Protein AF-A0A0E1WHW0-F1 (afdb_monomer_lite)

Structure (mmCIF, N/CA/C/O backbone):
data_AF-A0A0E1WHW0-F1
#
_entry.id   AF-A0A0E1WHW0-F1
#
loop_
_atom_site.group_PDB
_atom_site.id
_atom_site.type_symbol
_atom_site.label_atom_id
_atom_site.label_alt_id
_atom_site.label_comp_id
_atom_site.label_asym_id
_atom_site.label_entity_id
_atom_site.label_seq_id
_atom_site.pdbx_PDB_ins_code
_atom_site.Cartn_x
_atom_site.Cartn_y
_atom_site.Cartn_z
_atom_site.occupancy
_atom_site.B_iso_or_equiv
_atom_site.auth_seq_id
_atom_site.auth_comp_id
_atom_site.auth_asym_id
_atom_site.auth_atom_id
_atom_site.pdbx_PDB_model_num
ATOM 1 N N . MET A 1 1 ? -4.615 9.925 -18.989 1.00 42.78 1 MET A N 1
ATOM 2 C CA . MET A 1 1 ? -5.454 10.306 -17.839 1.00 42.78 1 MET A CA 1
ATOM 3 C C . MET A 1 1 ? -5.359 9.162 -16.857 1.00 42.78 1 MET A C 1
ATOM 5 O O . MET A 1 1 ? -6.040 8.166 -17.048 1.00 42.78 1 MET A O 1
ATOM 9 N N . SER A 1 2 ? -4.430 9.262 -15.915 1.00 49.03 2 SER A N 1
ATOM 10 C CA . SER A 1 2 ? -4.396 8.396 -14.741 1.00 49.03 2 SER A CA 1
ATOM 11 C C . SER A 1 2 ? -4.767 9.329 -13.602 1.00 49.03 2 SER A C 1
ATOM 13 O O . SER A 1 2 ? -4.014 10.255 -13.315 1.00 49.03 2 SER A O 1
ATOM 15 N N . ASP A 1 3 ? -5.984 9.203 -13.084 1.00 52.09 3 ASP A N 1
ATOM 16 C CA . ASP A 1 3 ? -6.338 9.852 -11.827 1.00 52.09 3 ASP A CA 1
ATOM 17 C C . ASP A 1 3 ? -5.486 9.157 -10.760 1.00 52.09 3 ASP A C 1
ATOM 19 O O . ASP A 1 3 ? -5.729 7.993 -10.437 1.00 52.09 3 ASP A O 1
ATOM 23 N N . ASP A 1 4 ? -4.432 9.825 -10.285 1.00 62.94 4 ASP A N 1
ATOM 24 C CA . ASP A 1 4 ? -3.634 9.370 -9.144 1.00 62.94 4 ASP A CA 1
ATOM 25 C C . ASP A 1 4 ? -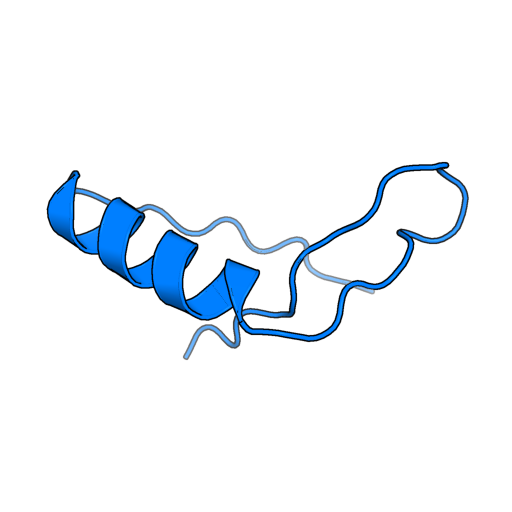4.509 9.501 -7.890 1.00 62.94 4 ASP A C 1
ATOM 27 O O . ASP A 1 4 ? -4.448 10.473 -7.135 1.00 62.94 4 ASP A O 1
ATOM 31 N N . GLY A 1 5 ? -5.419 8.543 -7.723 1.00 67.25 5 GLY A N 1
ATOM 32 C CA . GLY A 1 5 ? -6.343 8.490 -6.606 1.00 67.25 5 GLY A CA 1
ATOM 33 C C . GLY A 1 5 ? -5.581 8.367 -5.290 1.00 67.25 5 GLY A C 1
ATOM 34 O O . GLY A 1 5 ? -4.739 7.488 -5.115 1.00 67.25 5 GLY A O 1
ATOM 35 N N . CYS A 1 6 ? -5.890 9.244 -4.338 1.00 72.31 6 CYS A N 1
ATOM 36 C CA . CYS A 1 6 ? -5.391 9.133 -2.974 1.00 72.31 6 CYS A CA 1
ATOM 37 C C . CYS A 1 6 ? -6.357 8.277 -2.148 1.00 72.31 6 CYS A C 1
ATOM 39 O O . CYS A 1 6 ? -7.562 8.536 -2.138 1.00 72.31 6 CYS A O 1
ATOM 41 N N . ILE A 1 7 ? -5.834 7.277 -1.436 1.00 77.06 7 ILE A N 1
ATOM 42 C CA . ILE A 1 7 ? -6.602 6.497 -0.459 1.00 77.06 7 ILE A CA 1
ATOM 43 C C . ILE A 1 7 ? -6.195 6.886 0.961 1.00 77.06 7 ILE A C 1
ATOM 45 O O . ILE A 1 7 ? -5.010 6.964 1.284 1.00 77.06 7 ILE A O 1
ATOM 49 N N . THR A 1 8 ? -7.183 7.092 1.833 1.00 84.25 8 THR A N 1
ATOM 50 C CA . THR A 1 8 ? -6.945 7.364 3.256 1.00 84.25 8 THR A CA 1
ATOM 51 C C . THR A 1 8 ? -7.113 6.082 4.058 1.00 84.25 8 THR A C 1
ATOM 53 O O . THR A 1 8 ? -8.199 5.508 4.103 1.00 84.25 8 THR A O 1
ATOM 56 N N . ILE A 1 9 ? -6.046 5.649 4.731 1.00 88.25 9 ILE A N 1
ATOM 57 C CA . ILE A 1 9 ? -6.059 4.493 5.634 1.00 88.25 9 ILE A CA 1
ATOM 58 C C . ILE A 1 9 ? -6.048 5.001 7.072 1.00 88.25 9 ILE A C 1
ATOM 60 O O . ILE A 1 9 ? -5.107 5.660 7.502 1.00 88.25 9 ILE A O 1
ATOM 64 N N . THR A 1 10 ? -7.110 4.705 7.819 1.00 91.94 10 THR A N 1
ATOM 65 C CA . THR A 1 10 ? -7.350 5.309 9.142 1.00 91.94 10 THR A CA 1
ATOM 66 C C . THR A 1 10 ? -6.720 4.555 10.311 1.00 91.94 10 THR A C 1
ATOM 68 O O . THR A 1 10 ? -6.673 5.081 11.419 1.00 91.94 10 THR A O 1
ATOM 71 N N . THR A 1 11 ? -6.258 3.318 10.101 1.00 94.56 11 THR A N 1
ATOM 72 C CA . THR A 1 11 ? -5.711 2.475 11.176 1.00 94.56 11 THR A CA 1
ATOM 73 C C . THR A 1 11 ? -4.442 1.744 10.746 1.00 94.56 11 THR A C 1
ATOM 75 O O . THR A 1 11 ? -4.303 1.348 9.589 1.00 94.56 11 THR A O 1
ATOM 78 N N . GLN A 1 12 ? -3.543 1.494 11.704 1.00 92.94 12 GLN A N 1
ATOM 79 C CA . GLN A 1 12 ? -2.319 0.719 11.467 1.00 92.94 12 GLN A CA 1
ATOM 80 C C . GLN A 1 12 ? -2.626 -0.701 10.966 1.00 92.94 12 GLN A C 1
ATOM 82 O O . GLN A 1 12 ? -1.977 -1.186 10.048 1.00 92.94 12 GLN A O 1
ATOM 87 N N . VAL A 1 13 ? -3.668 -1.342 11.508 1.00 95.75 13 VAL A N 1
ATOM 88 C CA . VAL A 1 13 ? -4.064 -2.706 11.118 1.00 95.75 13 VAL A CA 1
ATOM 89 C C . VAL A 1 13 ? -4.468 -2.772 9.641 1.00 95.75 13 VAL A C 1
ATOM 91 O O . VAL A 1 13 ? -4.051 -3.686 8.933 1.00 95.75 13 VAL A O 1
ATOM 94 N N . GLN A 1 14 ? -5.235 -1.792 9.154 1.00 91.69 14 GLN A N 1
ATO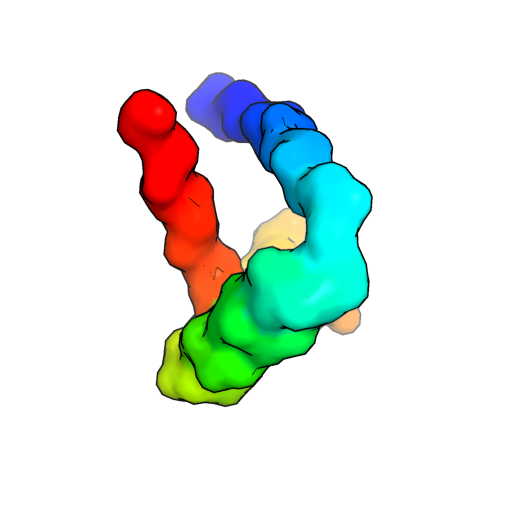M 95 C CA . GLN A 1 14 ? -5.601 -1.709 7.735 1.00 91.69 14 GLN A CA 1
ATOM 96 C C . GLN A 1 14 ? -4.370 -1.474 6.849 1.00 91.69 14 GLN A C 1
ATOM 98 O O . GLN A 1 14 ? -4.270 -2.057 5.769 1.00 91.69 14 GLN A O 1
ATOM 103 N N . PHE A 1 15 ? -3.416 -0.659 7.311 1.00 92.06 15 PHE A N 1
ATOM 104 C CA . PHE A 1 15 ? -2.164 -0.432 6.591 1.00 92.06 15 PHE A CA 1
ATOM 105 C C . PHE A 1 15 ? -1.334 -1.715 6.486 1.00 92.06 15 PHE A C 1
ATOM 107 O O . PHE A 1 15 ? -0.881 -2.065 5.397 1.00 92.06 15 PHE A O 1
ATOM 114 N N . ASP A 1 16 ? -1.180 -2.455 7.584 1.00 94.94 16 ASP A N 1
ATOM 115 C CA . ASP A 1 16 ? -0.403 -3.696 7.609 1.00 94.94 16 ASP A CA 1
ATOM 116 C C . ASP A 1 16 ? -1.017 -4.763 6.691 1.00 94.94 16 ASP A C 1
ATOM 118 O O . ASP A 1 16 ? -0.295 -5.458 5.971 1.00 94.94 16 ASP A O 1
ATOM 122 N N . GLN A 1 17 ? -2.351 -4.853 6.657 1.00 91.75 17 GLN A N 1
ATOM 123 C CA . GLN A 1 17 ? -3.083 -5.734 5.744 1.00 91.75 17 GLN A CA 1
ATOM 124 C C . GLN A 1 17 ? -2.856 -5.353 4.279 1.00 91.75 17 GLN A C 1
ATOM 126 O O . GLN A 1 17 ? -2.536 -6.223 3.464 1.00 91.75 17 GLN A O 1
ATOM 131 N N . LEU A 1 18 ? -2.970 -4.062 3.946 1.00 89.00 18 LEU A N 1
ATOM 132 C CA . LEU A 1 18 ? -2.724 -3.580 2.590 1.00 89.00 18 LEU A CA 1
ATOM 133 C C . LEU A 1 18 ? -1.276 -3.848 2.171 1.00 89.00 18 LEU A C 1
ATOM 135 O O . LEU A 1 18 ? -1.033 -4.394 1.098 1.00 89.00 18 LEU A O 1
ATOM 139 N N . ARG A 1 19 ? -0.306 -3.533 3.032 1.00 89.75 19 ARG A N 1
ATOM 140 C CA . ARG A 1 19 ? 1.113 -3.779 2.764 1.00 89.75 19 ARG A CA 1
ATOM 141 C C . ARG A 1 19 ? 1.386 -5.262 2.512 1.00 89.75 19 ARG A C 1
ATOM 143 O O . ARG A 1 19 ? 2.062 -5.600 1.543 1.00 89.75 19 ARG A O 1
ATOM 150 N N . ALA A 1 20 ? 0.853 -6.148 3.353 1.00 91.31 20 ALA A N 1
ATOM 151 C CA . ALA A 1 20 ? 1.016 -7.592 3.196 1.00 91.31 20 ALA A CA 1
ATOM 152 C C . ALA A 1 20 ? 0.384 -8.126 1.899 1.00 91.31 20 ALA A C 1
ATOM 154 O O . ALA A 1 20 ? 0.866 -9.120 1.353 1.00 91.31 20 ALA A O 1
ATOM 155 N N . TYR A 1 21 ? -0.680 -7.486 1.410 1.00 89.00 21 TYR A N 1
ATOM 156 C CA . TYR A 1 21 ? -1.280 -7.787 0.113 1.00 89.00 21 TYR A CA 1
ATOM 157 C C . TYR A 1 21 ? -0.407 -7.293 -1.050 1.00 89.00 21 TYR A C 1
ATOM 159 O O . TYR A 1 21 ? -0.095 -8.078 -1.944 1.00 89.00 21 TYR A O 1
ATOM 167 N N . LEU A 1 22 ? 0.043 -6.034 -1.018 1.00 87.50 22 LEU A N 1
ATOM 168 C CA . LEU A 1 22 ? 0.832 -5.422 -2.095 1.00 87.50 22 LEU A CA 1
ATOM 169 C C . LEU A 1 22 ? 2.181 -6.119 -2.304 1.00 87.50 22 LEU A C 1
ATOM 171 O O . LEU A 1 22 ? 2.544 -6.409 -3.438 1.00 87.50 22 LEU A O 1
ATOM 175 N N . VAL A 1 23 ? 2.892 -6.477 -1.229 1.00 88.25 23 VAL A N 1
ATOM 176 C CA . VAL A 1 23 ? 4.205 -7.154 -1.311 1.00 88.25 23 VAL A CA 1
ATOM 177 C C . VAL A 1 23 ? 4.126 -8.539 -1.974 1.00 88.25 23 VAL A C 1
ATOM 179 O O . VAL A 1 23 ? 5.129 -9.039 -2.473 1.00 88.25 23 VAL A O 1
ATOM 182 N N . LYS A 1 24 ? 2.947 -9.175 -2.005 1.00 87.88 24 LYS A N 1
ATOM 183 C CA . LYS A 1 24 ? 2.745 -10.463 -2.691 1.00 87.88 24 LYS A CA 1
ATOM 184 C C . LYS A 1 24 ? 2.507 -10.315 -4.193 1.00 87.88 24 LYS A C 1
ATOM 186 O O . LYS A 1 24 ? 2.512 -11.324 -4.897 1.00 87.88 24 LYS A O 1
ATOM 191 N N . GLN A 1 25 ? 2.241 -9.104 -4.675 1.00 86.19 25 GLN A N 1
ATOM 192 C CA . GLN A 1 25 ? 2.011 -8.864 -6.093 1.00 86.19 25 GLN A CA 1
ATOM 193 C C . GLN A 1 25 ? 3.344 -8.771 -6.849 1.00 86.19 25 GLN A C 1
ATOM 195 O O . GLN A 1 25 ? 4.353 -8.372 -6.263 1.00 86.19 25 GLN A O 1
ATOM 200 N N . PRO A 1 26 ? 3.366 -9.115 -8.149 1.00 84.06 26 PRO A N 1
ATOM 201 C CA . PRO A 1 26 ? 4.521 -8.857 -8.998 1.00 84.06 26 PRO A CA 1
ATOM 202 C C . PRO A 1 26 ? 4.904 -7.374 -8.964 1.00 84.06 26 PRO A C 1
ATOM 204 O O . PRO A 1 26 ? 4.036 -6.502 -9.060 1.00 84.06 26 PRO A O 1
ATOM 207 N N . THR A 1 27 ? 6.200 -7.091 -8.837 1.00 84.94 27 THR A N 1
ATOM 208 C CA . THR A 1 27 ? 6.707 -5.725 -8.954 1.00 84.94 27 THR A CA 1
ATOM 209 C C . THR A 1 27 ? 6.708 -5.290 -10.413 1.00 84.94 27 THR A C 1
ATOM 211 O O . THR A 1 27 ? 6.920 -6.086 -11.331 1.00 84.94 27 THR A O 1
ATOM 214 N N . ALA A 1 28 ? 6.477 -4.003 -10.632 1.00 82.75 28 ALA A N 1
ATOM 215 C CA . ALA A 1 28 ? 6.637 -3.372 -11.931 1.00 82.75 28 ALA A CA 1
ATOM 216 C C . ALA A 1 28 ? 7.379 -2.044 -11.759 1.00 82.75 28 ALA A C 1
ATOM 218 O O . ALA A 1 28 ? 7.407 -1.468 -10.673 1.00 82.75 28 ALA A O 1
ATOM 219 N N . LYS A 1 29 ? 8.021 -1.558 -12.822 1.00 83.62 29 LYS A N 1
ATOM 220 C CA . LYS A 1 29 ? 8.705 -0.261 -12.791 1.00 83.62 29 LYS A CA 1
ATOM 221 C C . LYS A 1 29 ? 7.737 0.855 -13.138 1.00 83.62 29 LYS A C 1
ATOM 223 O O . LYS A 1 29 ? 6.962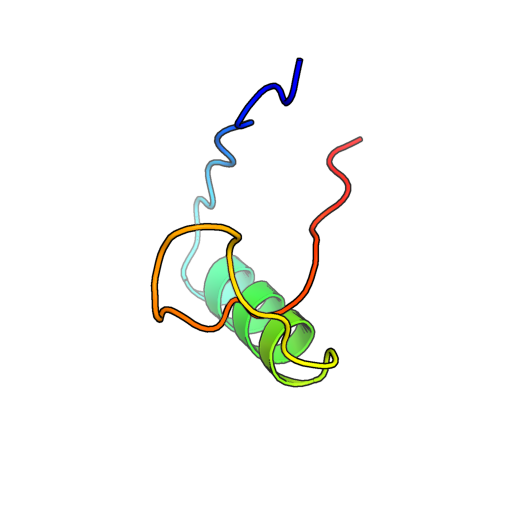 0.724 -14.087 1.00 83.62 29 LYS A O 1
ATOM 228 N N . ILE A 1 30 ? 7.809 1.955 -12.396 1.00 79.25 30 ILE A N 1
ATOM 229 C CA . ILE A 1 30 ? 7.083 3.170 -12.757 1.00 79.25 30 ILE A CA 1
ATOM 230 C C . ILE A 1 30 ? 7.750 3.744 -14.023 1.00 79.25 30 ILE A C 1
ATOM 232 O O . ILE A 1 30 ? 8.957 3.995 -14.015 1.00 79.25 30 ILE A O 1
ATOM 236 N N . PRO A 1 31 ? 7.020 3.939 -15.136 1.00 79.50 31 PRO A N 1
ATOM 237 C CA . PRO A 1 31 ? 7.613 4.457 -16.364 1.00 79.50 31 PRO A CA 1
ATOM 238 C C . PRO A 1 31 ? 8.305 5.807 -16.139 1.00 79.50 31 PRO A C 1
ATOM 240 O O . PRO A 1 31 ? 7.710 6.737 -15.604 1.00 79.50 31 PRO A O 1
ATOM 243 N N . GLY A 1 32 ? 9.562 5.923 -16.570 1.00 83.69 32 GLY A N 1
ATOM 244 C CA . GLY A 1 32 ? 10.336 7.166 -16.473 1.00 83.69 32 GLY A CA 1
ATOM 245 C C . GLY A 1 32 ? 11.095 7.379 -15.158 1.00 83.69 32 GLY A C 1
ATOM 246 O O . GLY A 1 32 ? 11.855 8.340 -15.081 1.00 83.69 32 GLY A O 1
ATOM 247 N N . ILE A 1 33 ? 10.960 6.492 -14.163 1.00 81.94 33 ILE A N 1
ATOM 248 C CA . ILE A 1 33 ? 11.748 6.531 -12.919 1.00 81.94 33 ILE A CA 1
ATOM 249 C C . ILE A 1 33 ? 12.230 5.128 -12.527 1.00 81.94 33 ILE A C 1
ATOM 251 O O . ILE A 1 33 ? 11.543 4.134 -12.746 1.00 81.94 33 ILE A O 1
ATOM 255 N N . ASP A 1 34 ? 13.416 5.026 -11.925 1.00 83.56 34 ASP A N 1
ATOM 256 C CA . ASP A 1 34 ? 13.977 3.739 -11.478 1.00 83.56 34 ASP A CA 1
ATOM 257 C C . ASP A 1 34 ? 13.446 3.347 -10.088 1.00 83.56 34 ASP A C 1
ATOM 259 O O . ASP A 1 34 ? 14.199 3.096 -9.151 1.00 83.56 34 ASP A O 1
ATOM 263 N N . ILE A 1 35 ? 12.119 3.376 -9.938 1.00 84.0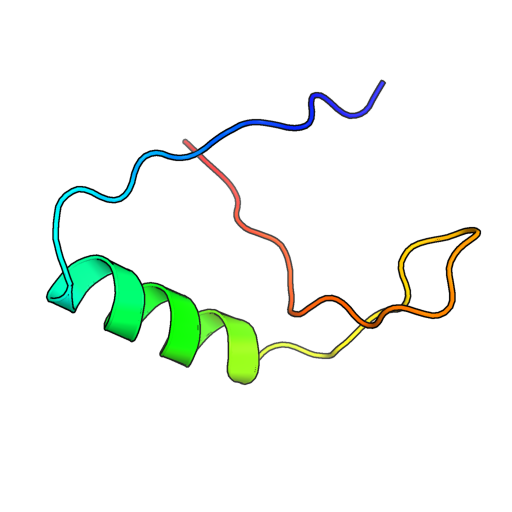0 35 ILE A N 1
ATOM 264 C CA . ILE A 1 35 ? 11.413 2.964 -8.724 1.00 84.00 35 ILE A CA 1
ATOM 265 C C . ILE A 1 35 ? 10.480 1.811 -9.083 1.00 84.00 35 ILE A C 1
ATOM 267 O O . ILE A 1 35 ? 9.679 1.898 -10.020 1.00 84.00 35 ILE A O 1
ATOM 271 N N . GLU A 1 36 ? 10.584 0.729 -8.319 1.00 82.38 36 GLU A N 1
ATOM 272 C CA . GLU A 1 36 ? 9.649 -0.388 -8.381 1.00 82.38 36 GLU A CA 1
ATOM 273 C C . GLU A 1 36 ? 8.411 -0.083 -7.536 1.00 82.38 36 GLU A C 1
ATOM 275 O O . GLU A 1 36 ? 8.519 0.373 -6.395 1.00 82.38 36 GLU A O 1
ATOM 280 N N . TYR A 1 37 ? 7.233 -0.355 -8.089 1.00 82.12 37 TYR A N 1
ATOM 281 C CA . TYR A 1 37 ? 5.972 -0.300 -7.367 1.00 82.12 37 TYR A CA 1
ATOM 282 C C . TYR A 1 37 ? 5.407 -1.704 -7.162 1.00 82.12 37 TYR A C 1
ATOM 284 O O . TYR A 1 37 ? 5.598 -2.614 -7.975 1.00 82.12 37 TYR A O 1
ATOM 292 N N . TYR A 1 38 ? 4.711 -1.864 -6.040 1.00 79.69 38 TYR A N 1
ATOM 293 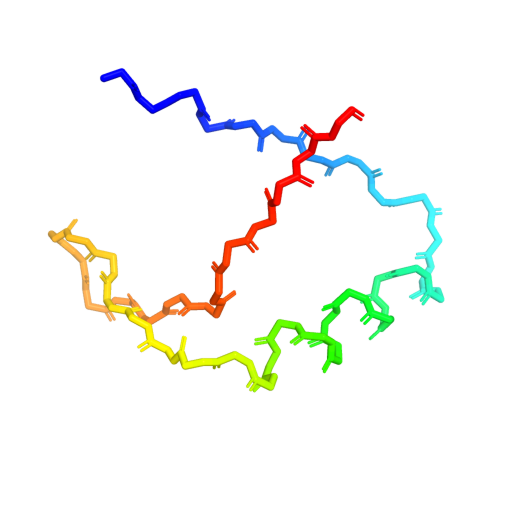C CA . TYR A 1 38 ? 4.089 -3.115 -5.639 1.00 79.69 38 TYR A CA 1
ATOM 294 C C . TYR A 1 38 ? 2.604 -3.060 -5.972 1.00 79.69 38 TYR A C 1
ATOM 296 O O . TYR A 1 38 ? 1.824 -2.492 -5.211 1.00 79.69 38 TYR A O 1
ATOM 304 N N . GLY A 1 39 ? 2.231 -3.663 -7.100 1.00 74.44 39 GLY A N 1
ATOM 305 C CA . GLY A 1 39 ? 0.837 -3.908 -7.450 1.00 74.44 39 GLY A CA 1
ATOM 306 C C . GLY A 1 39 ? -0.018 -2.676 -7.754 1.00 74.44 39 GLY A C 1
ATOM 307 O O . GLY A 1 39 ? 0.453 -1.545 -7.837 1.00 74.44 39 GLY A O 1
ATOM 308 N N . THR A 1 40 ? -1.316 -2.909 -7.924 1.00 72.88 40 THR A N 1
ATOM 309 C CA . THR A 1 40 ? -2.326 -1.859 -8.133 1.00 72.88 40 THR A CA 1
ATOM 310 C C . THR A 1 40 ? -3.487 -2.093 -7.168 1.00 72.88 40 THR A C 1
ATOM 312 O O . THR A 1 40 ? -3.815 -3.239 -6.849 1.00 72.88 40 THR A O 1
ATOM 315 N N . VAL A 1 41 ? -4.078 -1.013 -6.652 1.00 71.69 41 VAL A N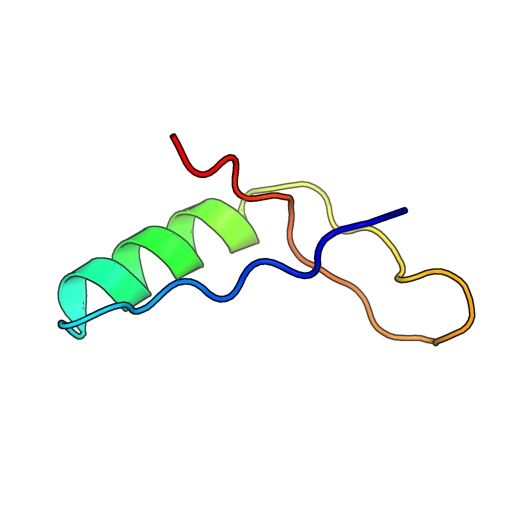 1
ATOM 316 C CA . VAL A 1 41 ? -5.254 -1.074 -5.774 1.00 71.69 41 VAL A CA 1
ATOM 317 C C . VAL A 1 41 ? -6.449 -0.526 -6.540 1.00 71.69 41 VAL A C 1
ATOM 319 O O . VAL A 1 41 ? -6.489 0.664 -6.836 1.00 71.69 41 VAL A O 1
ATOM 322 N N . ASP A 1 42 ? -7.427 -1.380 -6.835 1.00 70.06 42 ASP A N 1
ATOM 323 C CA . ASP A 1 42 ? -8.730 -0.935 -7.329 1.00 70.06 42 ASP A CA 1
ATOM 324 C C . ASP A 1 42 ? -9.563 -0.394 -6.162 1.00 70.06 42 ASP A C 1
ATOM 326 O O . ASP A 1 42 ? -9.916 -1.130 -5.235 1.00 70.06 42 ASP A O 1
ATOM 330 N N . VAL A 1 43 ? -9.882 0.898 -6.210 1.00 66.50 43 VAL A N 1
ATOM 331 C CA . VAL A 1 43 ? -10.780 1.556 -5.255 1.00 66.50 43 VAL A CA 1
ATOM 332 C C . VAL A 1 43 ? -12.195 1.507 -5.832 1.00 66.50 43 VAL A C 1
ATOM 334 O O . VAL A 1 43 ? -12.411 1.951 -6.958 1.00 66.50 43 VAL A O 1
ATOM 337 N N . ARG A 1 44 ? -13.144 0.936 -5.085 1.00 65.12 44 ARG A N 1
ATOM 338 C CA . ARG A 1 44 ? -14.573 0.905 -5.437 1.00 65.12 44 ARG A CA 1
ATOM 339 C C . ARG A 1 44 ? -15.371 1.856 -4.567 1.00 65.12 44 ARG A C 1
ATOM 341 O O . ARG A 1 44 ? -15.030 1.952 -3.367 1.00 65.12 44 ARG A O 1
#

pLDDT: mean 80.52, std 12.17, range [42.78, 95.75]

Foldseek 3Di:
DDPPDDDDDDDPVSVVVVVVVQVPADWDADPPDRDIGRDDDDDD

Secondary structure (DSSP, 8-state):
----------SHHHHHHHHHHHTTSPEEEPTTSS-EEE------

Radius of gyration: 11.95 Å; chains: 1; bounding box: 29×21×29 Å

Organism: NCBI:txid320371

Sequence (44 aa):
MSDDGCITITTQVQFDQLRAYLVKQPTAKIPGIDIEYYGTVDVR